Protein AF-A0A964JQ32-F1 (afdb_monomer_lite)

Sequence (127 aa):
MSKAMVTLLPLVLGASLVALPAAAKKPREIIQDLTVKAEELTSRDSHKVAVQELGLLKSWLEDARAYLQDEEDLDLSHALDRANAATGCIEALLNLADAEDQAKQGQARAEEKEKQVEAVNVEVKQL

Radius of gyration: 29.06 Å; chains: 1; bounding box: 49×82×71 Å

Secondary structure (DSSP, 8-state):
-----------------------PPPHHHHHHHHHHHHHHHHHHTSSSS-HHHHHHHHHHHHHHHHHHHTT-HHHHHHHHHHHHHHHHHHHHHHHHHHHHHHHHHHHHHHHHHHHHHHHHHHHHHT-

pLDDT: mean 83.32, std 17.25, range [39.41, 97.19]

Structure (mmCIF, N/CA/C/O backbone):
data_AF-A0A964JQ32-F1
#
_entry.id   AF-A0A964JQ32-F1
#
loop_
_atom_site.group_PDB
_atom_site.id
_atom_site.type_symbol
_atom_site.label_atom_id
_atom_site.label_alt_id
_atom_site.label_comp_id
_atom_site.label_asym_id
_atom_site.label_entity_id
_atom_site.label_seq_id
_atom_site.pdbx_PDB_ins_code
_atom_site.Cartn_x
_atom_site.Cartn_y
_atom_site.Cartn_z
_atom_site.occupancy
_atom_site.B_iso_or_equiv
_atom_site.auth_seq_id
_atom_site.auth_comp_id
_atom_site.auth_asym_id
_atom_site.auth_atom_id
_atom_site.pdbx_PDB_model_num
ATOM 1 N N . MET A 1 1 ? 1.568 72.156 15.889 1.00 44.12 1 MET A N 1
ATOM 2 C CA . MET A 1 1 ? 1.318 71.701 14.504 1.00 44.12 1 MET A CA 1
ATOM 3 C C . MET A 1 1 ? 2.334 70.623 14.183 1.00 44.12 1 MET A C 1
ATOM 5 O O . MET A 1 1 ? 3.527 70.873 14.293 1.00 44.12 1 MET A O 1
ATOM 9 N N . SER A 1 2 ? 1.842 69.404 13.967 1.00 39.41 2 SER A N 1
ATOM 10 C CA . SER A 1 2 ? 2.638 68.176 13.915 1.00 39.41 2 SER A CA 1
ATOM 11 C C . SER A 1 2 ? 3.455 68.094 12.622 1.00 39.41 2 SER A C 1
ATOM 13 O O . SER A 1 2 ? 2.917 68.318 11.540 1.00 39.41 2 SER A O 1
ATOM 15 N N . LYS A 1 3 ? 4.749 67.781 12.750 1.00 45.81 3 LYS A N 1
ATOM 16 C CA . LYS A 1 3 ? 5.636 67.389 11.650 1.00 45.81 3 LYS A CA 1
ATOM 17 C C . LYS A 1 3 ? 5.375 65.916 11.334 1.00 45.81 3 LYS A C 1
ATOM 19 O O . LYS A 1 3 ? 5.502 65.084 12.224 1.00 45.81 3 LYS A O 1
ATOM 24 N N . ALA A 1 4 ? 5.114 65.596 10.073 1.00 51.44 4 ALA A N 1
ATOM 25 C CA . ALA A 1 4 ? 5.317 64.251 9.548 1.00 51.44 4 ALA A CA 1
ATOM 26 C C . ALA A 1 4 ? 5.959 64.369 8.163 1.00 51.44 4 ALA A C 1
ATOM 28 O O . ALA A 1 4 ? 5.307 64.579 7.146 1.00 51.44 4 ALA A O 1
ATOM 29 N N . MET A 1 5 ? 7.285 64.309 8.187 1.00 47.28 5 MET A N 1
ATOM 30 C CA . MET A 1 5 ? 8.165 64.106 7.048 1.00 47.28 5 MET A CA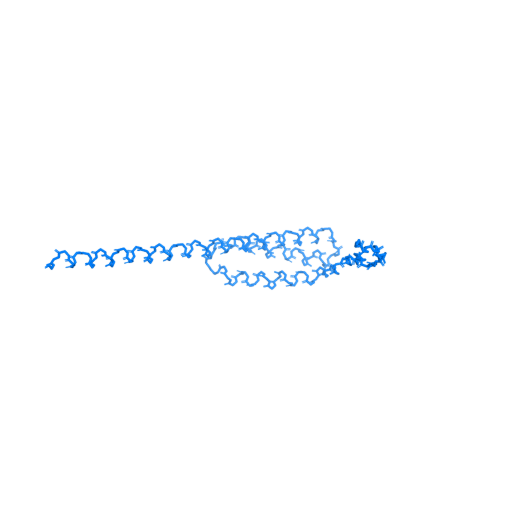 1
ATOM 31 C C . MET A 1 5 ? 8.075 62.610 6.721 1.00 47.28 5 MET A C 1
ATOM 33 O O . MET A 1 5 ? 8.515 61.788 7.520 1.00 47.28 5 MET A O 1
ATOM 37 N N . VAL A 1 6 ? 7.417 62.243 5.618 1.00 54.66 6 VAL A N 1
ATOM 38 C CA . VAL A 1 6 ? 7.334 60.841 5.182 1.00 54.66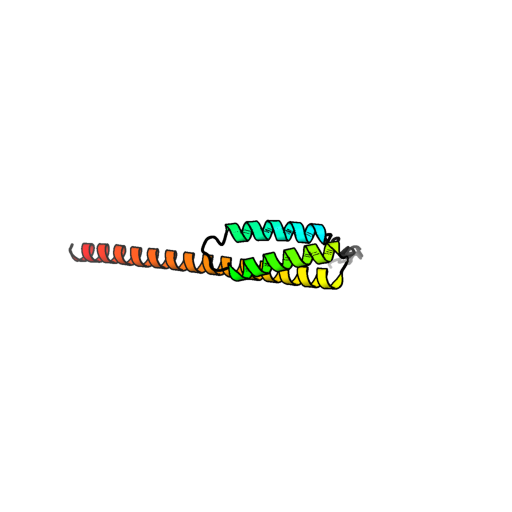 6 VAL A CA 1
ATOM 39 C C . VAL A 1 6 ? 8.615 60.514 4.429 1.00 54.66 6 VAL A C 1
ATOM 41 O O . VAL A 1 6 ? 8.827 60.927 3.291 1.00 54.66 6 VAL A O 1
ATOM 44 N N . THR A 1 7 ? 9.494 59.818 5.136 1.00 50.97 7 THR A N 1
ATOM 45 C CA . THR A 1 7 ? 10.760 59.271 4.663 1.00 50.97 7 THR A CA 1
ATOM 46 C C . THR A 1 7 ? 10.506 58.171 3.631 1.00 50.97 7 THR A C 1
ATOM 48 O O . THR A 1 7 ? 9.820 57.190 3.908 1.00 50.97 7 THR A O 1
ATOM 51 N N . LEU A 1 8 ? 11.086 58.340 2.442 1.00 51.84 8 LEU A N 1
ATOM 52 C CA . LEU A 1 8 ? 11.285 57.298 1.435 1.00 51.84 8 LEU A CA 1
ATOM 53 C C . LEU A 1 8 ? 12.115 56.137 2.004 1.00 51.84 8 LEU A C 1
ATOM 55 O O . LEU A 1 8 ? 13.193 56.372 2.546 1.00 51.84 8 LEU A O 1
ATOM 59 N N . LEU A 1 9 ? 11.685 54.896 1.762 1.00 47.59 9 LEU A N 1
ATOM 60 C CA . LEU A 1 9 ? 12.585 53.741 1.718 1.00 47.59 9 LEU A CA 1
ATOM 61 C C . LEU A 1 9 ? 12.116 52.744 0.638 1.00 47.59 9 LEU A C 1
ATOM 63 O O . LEU A 1 9 ? 11.035 52.171 0.776 1.00 47.59 9 LEU A O 1
ATOM 67 N N . PRO A 1 10 ? 12.900 52.510 -0.428 1.00 55.41 10 PRO A N 1
ATOM 68 C CA . PRO A 1 10 ? 12.794 51.315 -1.251 1.00 55.41 10 PRO A CA 1
ATOM 69 C C . PRO A 1 10 ? 13.728 50.243 -0.669 1.00 55.41 10 PRO A C 1
ATOM 71 O O . PRO A 1 10 ? 14.921 50.494 -0.516 1.00 55.41 10 PRO A O 1
ATOM 74 N N . LEU A 1 11 ? 13.224 49.045 -0.355 1.00 45.25 11 LEU A N 1
ATOM 75 C CA . LEU A 1 11 ? 14.087 47.910 -0.007 1.00 45.25 11 LEU A CA 1
ATOM 76 C C . LEU A 1 11 ? 13.585 46.604 -0.639 1.00 45.25 11 LEU A C 1
ATOM 78 O O . LEU A 1 11 ? 12.693 45.927 -0.145 1.00 45.25 11 LEU A O 1
ATOM 82 N N . VAL A 1 12 ? 14.139 46.377 -1.827 1.00 56.06 12 VAL A N 1
ATOM 83 C CA . VAL A 1 12 ? 14.712 45.153 -2.408 1.00 56.06 12 VAL A CA 1
ATOM 84 C C . VAL A 1 12 ? 14.481 43.799 -1.694 1.00 56.06 12 VAL A C 1
ATOM 86 O O . VAL A 1 12 ? 14.611 43.677 -0.482 1.00 56.06 12 VAL A O 1
ATOM 89 N N . LEU A 1 13 ? 14.367 42.768 -2.547 1.00 49.22 13 LEU A N 1
ATOM 90 C CA . LEU A 1 13 ? 14.627 41.330 -2.347 1.00 49.22 13 LEU A CA 1
ATOM 91 C C . LEU A 1 13 ? 13.458 40.457 -1.881 1.00 49.22 13 LEU A C 1
ATOM 93 O O . LEU A 1 13 ? 13.388 39.990 -0.752 1.00 49.22 13 LEU A O 1
ATOM 97 N N . GLY A 1 14 ? 12.652 40.074 -2.864 1.00 46.47 14 GLY A N 1
ATOM 98 C CA . GLY A 1 14 ? 12.063 38.744 -2.931 1.00 46.47 14 GLY A CA 1
ATOM 99 C C . GLY A 1 14 ? 12.363 38.151 -4.298 1.00 46.47 14 GLY A C 1
ATOM 100 O O . GLY A 1 14 ? 11.450 37.934 -5.083 1.00 46.47 14 GLY A O 1
ATOM 101 N N . ALA A 1 15 ? 13.647 37.978 -4.625 1.00 51.06 15 ALA A N 1
ATOM 102 C CA . ALA A 1 15 ? 14.031 37.076 -5.697 1.00 51.06 15 ALA A CA 1
ATOM 103 C C . ALA A 1 15 ? 13.404 35.720 -5.359 1.00 51.06 15 ALA A C 1
ATOM 105 O O . ALA A 1 15 ? 13.897 35.022 -4.472 1.00 51.06 15 ALA A O 1
ATOM 106 N N . SER A 1 16 ? 12.291 35.375 -6.009 1.00 46.19 16 SER A N 1
ATOM 107 C CA . SER A 1 16 ? 11.836 33.994 -6.066 1.00 46.19 16 SER A CA 1
ATOM 108 C C . SER A 1 16 ? 12.921 33.251 -6.820 1.00 46.19 16 SER A C 1
ATOM 110 O O . SER A 1 16 ? 12.950 33.210 -8.049 1.00 46.19 16 SER A O 1
ATOM 112 N N . LEU A 1 17 ? 13.886 32.781 -6.031 1.00 49.84 17 LEU A N 1
ATOM 113 C CA . LEU A 1 17 ? 14.839 31.758 -6.377 1.00 49.84 17 LEU A CA 1
ATOM 114 C C . LEU A 1 17 ? 14.090 30.738 -7.214 1.00 49.84 17 LEU A C 1
ATOM 116 O O . LEU A 1 17 ? 13.101 30.155 -6.772 1.00 49.84 17 LEU A O 1
ATOM 120 N N . VAL A 1 18 ? 14.566 30.623 -8.448 1.00 46.12 18 VAL A N 1
ATOM 121 C CA . VAL A 1 18 ? 14.392 29.491 -9.340 1.00 46.12 18 VAL A CA 1
ATOM 122 C C . VAL A 1 18 ? 14.160 28.257 -8.477 1.00 46.12 18 VAL A C 1
ATOM 124 O O . VAL A 1 18 ? 15.067 27.830 -7.759 1.00 46.12 18 VAL A O 1
ATOM 127 N N . ALA A 1 19 ? 12.941 27.715 -8.502 1.00 51.59 19 ALA A N 1
ATOM 128 C CA . ALA A 1 19 ? 12.747 26.337 -8.103 1.00 51.59 19 ALA A CA 1
ATOM 129 C C . ALA A 1 19 ? 13.575 25.539 -9.109 1.00 51.59 19 ALA A C 1
ATOM 131 O O . ALA A 1 19 ? 13.123 25.249 -10.216 1.00 51.59 19 ALA A O 1
ATOM 132 N N . LEU A 1 20 ? 14.843 25.296 -8.765 1.00 42.59 20 LEU A N 1
ATOM 133 C CA . LEU A 1 20 ? 15.615 24.224 -9.360 1.00 42.59 20 LEU A CA 1
ATOM 134 C C . LEU A 1 20 ? 14.662 23.027 -9.344 1.00 42.59 20 LEU A C 1
ATOM 136 O O . LEU A 1 20 ? 14.138 22.728 -8.262 1.00 42.59 20 LEU A O 1
ATOM 140 N N . PRO A 1 21 ? 14.371 22.383 -10.487 1.00 50.66 21 PRO A N 1
ATOM 141 C CA . PRO A 1 21 ? 13.637 21.136 -10.433 1.00 50.66 21 PRO A CA 1
ATOM 142 C C . PRO A 1 21 ? 14.424 20.255 -9.469 1.00 50.66 21 PRO A C 1
ATOM 144 O O . PRO A 1 21 ? 15.632 20.074 -9.649 1.00 50.66 21 PRO A O 1
ATOM 147 N N . ALA A 1 22 ? 13.772 19.824 -8.384 1.00 55.38 22 ALA A N 1
ATOM 148 C CA . ALA A 1 22 ? 14.340 18.835 -7.486 1.00 55.38 22 ALA A CA 1
ATOM 149 C C . ALA A 1 22 ? 14.896 17.743 -8.394 1.00 55.38 22 ALA A C 1
ATOM 151 O O . ALA A 1 22 ? 14.144 17.242 -9.231 1.00 55.38 22 ALA A O 1
ATOM 152 N N . ALA A 1 23 ? 16.212 17.510 -8.337 1.00 57.16 23 ALA A N 1
ATOM 153 C CA . ALA A 1 23 ? 16.883 16.602 -9.253 1.00 57.16 23 ALA A CA 1
ATOM 154 C C . ALA A 1 23 ? 16.052 15.321 -9.314 1.00 57.16 23 ALA A C 1
ATOM 156 O O . ALA A 1 23 ? 15.874 14.663 -8.286 1.00 57.16 23 ALA A O 1
ATOM 157 N N . ALA A 1 24 ? 15.442 15.059 -10.474 1.00 66.44 24 ALA A N 1
ATOM 158 C CA . ALA A 1 24 ? 14.556 13.922 -10.621 1.00 66.44 24 ALA A CA 1
ATOM 159 C C . ALA A 1 24 ? 15.376 12.689 -10.243 1.00 66.44 24 ALA A C 1
ATOM 161 O O . ALA A 1 24 ? 16.472 12.490 -10.779 1.00 66.44 24 ALA A O 1
ATOM 162 N N . LYS A 1 25 ? 14.896 11.930 -9.250 1.00 79.12 25 LYS A N 1
ATOM 163 C CA . LYS A 1 25 ? 15.572 10.708 -8.814 1.00 79.12 25 LYS A CA 1
ATOM 164 C C . LYS A 1 25 ? 15.815 9.830 -10.031 1.00 79.12 25 LYS A C 1
ATOM 166 O O . LYS A 1 25 ? 14.970 9.755 -10.926 1.00 79.12 25 LYS A O 1
ATOM 171 N N . LYS A 1 26 ? 16.966 9.161 -10.071 1.00 88.94 26 LYS A N 1
ATOM 172 C CA . LYS A 1 26 ? 17.253 8.264 -11.192 1.00 88.94 26 LYS A CA 1
ATOM 173 C C . LYS A 1 26 ? 16.226 7.127 -11.180 1.00 88.94 26 LYS A C 1
ATOM 175 O O . LYS A 1 26 ? 15.926 6.631 -10.094 1.00 88.94 26 LYS A O 1
ATOM 180 N N . PRO A 1 27 ? 15.739 6.642 -12.336 1.00 90.12 27 PRO A N 1
ATOM 181 C CA . PRO A 1 27 ? 14.751 5.561 -12.375 1.00 90.12 27 PRO A CA 1
ATOM 182 C C . PRO A 1 27 ? 15.151 4.340 -11.538 1.00 90.12 27 PRO A C 1
ATOM 184 O O . PRO A 1 27 ? 14.338 3.787 -10.807 1.00 90.12 27 PRO A O 1
ATOM 187 N N . ARG A 1 28 ? 16.443 3.990 -11.535 1.00 92.88 28 ARG A N 1
ATOM 188 C CA . ARG A 1 28 ? 17.000 2.929 -10.685 1.00 92.88 28 ARG A CA 1
ATOM 189 C C . ARG A 1 28 ? 16.766 3.149 -9.184 1.00 92.88 28 ARG A C 1
ATOM 191 O O . ARG A 1 28 ? 16.459 2.196 -8.477 1.00 92.88 28 ARG A O 1
ATOM 198 N N . GLU A 1 29 ? 16.930 4.379 -8.707 1.00 93.88 29 GLU A N 1
ATOM 199 C CA . GLU A 1 29 ? 16.701 4.750 -7.304 1.00 93.88 29 GLU A CA 1
ATOM 200 C C . GLU A 1 29 ? 15.206 4.682 -6.976 1.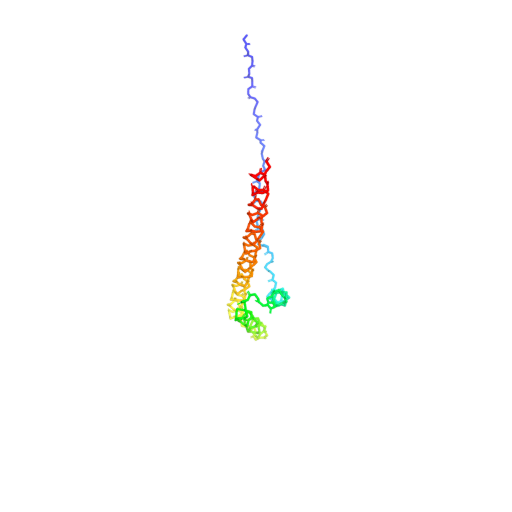00 93.88 29 GLU A C 1
ATOM 202 O O . GLU A 1 29 ? 14.834 4.153 -5.936 1.00 93.88 29 GLU A O 1
ATOM 207 N N . ILE A 1 30 ? 14.344 5.127 -7.899 1.00 94.06 30 ILE A N 1
ATOM 208 C CA . ILE A 1 30 ? 12.883 5.051 -7.743 1.00 94.06 30 ILE A CA 1
ATOM 209 C C . ILE A 1 30 ? 12.422 3.593 -7.634 1.00 94.06 30 ILE A C 1
ATOM 211 O O . ILE A 1 30 ? 11.673 3.255 -6.720 1.00 94.06 30 ILE A O 1
ATOM 215 N N . ILE A 1 31 ? 12.896 2.711 -8.521 1.00 95.31 31 ILE A N 1
ATOM 216 C CA . ILE A 1 31 ? 12.585 1.273 -8.467 1.00 95.31 31 ILE A CA 1
ATOM 217 C C . ILE A 1 31 ? 13.019 0.684 -7.125 1.00 95.31 31 ILE A C 1
ATOM 219 O O . ILE A 1 31 ? 12.284 -0.111 -6.536 1.00 95.31 31 ILE A O 1
ATOM 223 N N . GLN A 1 32 ? 14.209 1.047 -6.641 1.00 96.44 32 GLN A N 1
ATOM 224 C CA . GLN A 1 32 ? 14.720 0.551 -5.367 1.00 96.44 32 GLN A CA 1
ATOM 225 C C . GLN A 1 32 ? 13.854 1.021 -4.194 1.00 96.44 32 GLN A C 1
ATOM 227 O O . GLN A 1 32 ? 13.436 0.188 -3.392 1.00 96.44 32 GLN A O 1
ATOM 232 N N . ASP A 1 33 ? 13.528 2.312 -4.136 1.00 96.12 33 ASP A N 1
ATOM 233 C CA . ASP A 1 33 ? 12.667 2.887 -3.100 1.00 96.12 33 ASP A CA 1
ATOM 234 C C . ASP A 1 33 ? 11.290 2.209 -3.084 1.00 96.12 33 ASP A C 1
ATOM 236 O O . ASP A 1 33 ? 10.808 1.787 -2.032 1.00 96.12 33 ASP A O 1
ATOM 240 N N . LEU A 1 34 ? 10.675 2.035 -4.258 1.00 95.69 34 LEU A N 1
ATOM 241 C CA . LEU A 1 34 ? 9.374 1.378 -4.378 1.00 95.69 34 LEU A CA 1
ATOM 242 C C . LEU A 1 34 ? 9.431 -0.119 -4.063 1.00 95.69 34 LEU A C 1
ATOM 244 O O . LEU A 1 34 ? 8.465 -0.666 -3.541 1.00 95.69 34 LEU A O 1
ATOM 248 N N . THR A 1 35 ? 10.557 -0.784 -4.325 1.00 96.50 35 THR A N 1
ATOM 249 C CA . THR A 1 35 ? 10.751 -2.188 -3.935 1.00 96.50 35 THR A CA 1
ATOM 250 C C . THR A 1 35 ? 10.775 -2.327 -2.418 1.00 96.50 35 THR A C 1
ATOM 252 O O . THR A 1 35 ? 10.029 -3.137 -1.874 1.00 96.50 35 THR A O 1
ATOM 255 N N . VAL A 1 36 ? 11.590 -1.519 -1.733 1.00 96.50 36 VAL A N 1
ATOM 256 C CA . VAL A 1 36 ? 11.650 -1.520 -0.263 1.00 96.50 36 VAL A CA 1
ATOM 257 C C . VAL A 1 36 ? 10.267 -1.212 0.304 1.00 96.50 36 VAL A C 1
ATOM 259 O O . VAL A 1 36 ? 9.772 -1.917 1.180 1.00 96.50 36 VAL A O 1
ATOM 262 N N . LYS A 1 37 ? 9.582 -0.222 -0.272 1.00 95.25 37 LYS A N 1
ATOM 263 C CA . LYS A 1 37 ? 8.219 0.122 0.118 1.00 95.25 37 LYS A CA 1
ATOM 264 C C . LYS A 1 37 ? 7.238 -1.038 -0.081 1.00 95.25 37 LYS A C 1
ATOM 266 O O . LYS A 1 37 ? 6.406 -1.284 0.785 1.00 95.25 37 LYS A O 1
ATOM 271 N N . ALA A 1 38 ? 7.327 -1.778 -1.184 1.00 94.94 38 ALA A N 1
ATOM 272 C CA . ALA A 1 38 ? 6.481 -2.943 -1.432 1.00 94.94 38 ALA A CA 1
ATOM 273 C C . ALA A 1 38 ? 6.709 -4.058 -0.395 1.00 94.94 38 ALA A C 1
ATOM 275 O O . ALA A 1 38 ? 5.754 -4.725 0.012 1.00 94.94 38 ALA A O 1
ATOM 276 N N . GLU A 1 39 ? 7.948 -4.258 0.059 1.00 95.00 39 GLU A N 1
ATOM 277 C CA . GLU A 1 39 ? 8.284 -5.201 1.134 1.00 95.00 39 GLU A CA 1
ATOM 278 C C . GLU A 1 39 ? 7.702 -4.747 2.479 1.00 95.00 39 GLU A C 1
ATOM 280 O O . GLU A 1 39 ? 7.057 -5.540 3.171 1.00 95.00 39 GLU A O 1
ATOM 285 N N . GLU A 1 40 ? 7.832 -3.458 2.807 1.00 95.06 40 GLU A N 1
ATOM 286 C CA . GLU A 1 40 ? 7.209 -2.859 3.992 1.00 95.06 40 GLU A CA 1
ATOM 287 C C . GLU A 1 40 ? 5.686 -3.047 3.976 1.00 95.06 40 GLU A C 1
ATOM 289 O O . GLU A 1 40 ? 5.103 -3.528 4.952 1.00 95.06 40 GLU A O 1
ATOM 294 N N . LEU A 1 41 ? 5.032 -2.729 2.855 1.00 94.06 41 LEU A N 1
ATOM 295 C CA . LEU A 1 41 ? 3.584 -2.869 2.698 1.00 94.06 41 LEU A CA 1
ATOM 296 C C . LEU A 1 41 ? 3.145 -4.336 2.751 1.00 94.06 41 LEU A C 1
ATOM 298 O O . LEU A 1 41 ? 2.153 -4.641 3.407 1.00 94.06 41 LEU A O 1
ATOM 302 N N . THR A 1 42 ? 3.916 -5.252 2.155 1.00 93.00 42 THR A N 1
ATOM 303 C CA . THR A 1 42 ? 3.665 -6.700 2.259 1.00 93.00 42 THR A CA 1
ATOM 304 C C . THR A 1 42 ? 3.704 -7.156 3.719 1.00 93.00 42 THR A C 1
ATOM 306 O O . THR A 1 42 ? 2.852 -7.929 4.145 1.00 93.00 42 THR A O 1
ATOM 309 N N . SER A 1 43 ? 4.667 -6.667 4.507 1.00 91.69 43 SER A N 1
ATOM 310 C CA . SER A 1 43 ? 4.771 -7.026 5.927 1.00 91.69 43 SER A CA 1
ATOM 311 C C . SER A 1 43 ? 3.600 -6.491 6.764 1.00 91.69 43 SER A C 1
ATOM 313 O O . SER A 1 43 ? 3.159 -7.146 7.710 1.00 91.69 43 SER A O 1
ATOM 315 N N . ARG A 1 44 ? 3.061 -5.321 6.393 1.00 90.81 44 ARG A N 1
ATOM 316 C CA . ARG A 1 44 ? 1.920 -4.677 7.058 1.00 90.81 44 ARG A CA 1
ATOM 317 C C . ARG A 1 44 ? 0.577 -5.312 6.678 1.00 90.81 44 ARG A C 1
ATOM 319 O O . ARG A 1 44 ? -0.339 -5.298 7.500 1.00 90.81 44 ARG A O 1
ATOM 326 N N . ASP A 1 45 ? 0.466 -5.882 5.479 1.00 88.12 45 ASP A N 1
ATOM 327 C CA . ASP A 1 45 ? -0.753 -6.502 4.938 1.00 88.12 45 ASP A CA 1
ATOM 328 C C . ASP A 1 45 ? -0.941 -7.976 5.338 1.00 88.12 45 ASP A C 1
ATOM 330 O O . ASP A 1 45 ? -1.620 -8.724 4.645 1.00 88.12 45 ASP A O 1
ATOM 334 N N . SER A 1 46 ? -0.367 -8.436 6.455 1.00 73.75 46 SER A N 1
ATOM 335 C CA . SER A 1 46 ? -0.400 -9.863 6.824 1.00 73.75 46 SER A CA 1
ATOM 336 C C . SER A 1 46 ? -1.797 -10.492 6.715 1.00 73.75 46 SER A C 1
ATOM 338 O O . SER A 1 46 ? -1.897 -11.635 6.278 1.00 73.75 46 SER A O 1
ATOM 340 N N . HIS A 1 47 ? -2.860 -9.727 7.011 1.00 70.75 47 HIS A N 1
ATOM 341 C CA . HIS A 1 47 ? -4.261 -10.124 6.821 1.00 70.75 47 HIS A CA 1
ATOM 342 C C . HIS A 1 47 ? -5.216 -8.941 6.509 1.00 70.75 47 HIS A C 1
ATOM 344 O O . HIS A 1 47 ? -6.412 -9.045 6.781 1.00 70.75 47 HIS A O 1
ATOM 350 N N . LYS A 1 48 ? -4.719 -7.805 5.986 1.00 75.50 48 LYS A N 1
ATOM 351 C CA . LYS A 1 48 ? -5.457 -6.519 5.916 1.00 75.50 48 LYS A CA 1
ATOM 352 C C . LYS A 1 48 ? -6.002 -6.154 4.529 1.00 75.50 48 LYS A C 1
ATOM 354 O O . LYS A 1 48 ? -6.233 -4.982 4.275 1.00 75.50 48 LYS A O 1
ATOM 359 N N . VAL A 1 49 ? -6.281 -7.140 3.679 1.00 81.69 49 VAL A N 1
ATOM 360 C CA . VAL A 1 49 ? -7.000 -7.043 2.387 1.00 81.69 49 VAL A CA 1
ATOM 361 C C . VAL A 1 49 ? -6.274 -6.493 1.140 1.00 81.69 49 VAL A C 1
ATOM 363 O O . VAL A 1 49 ? -6.842 -6.619 0.056 1.00 81.69 49 VAL A O 1
ATOM 366 N N . ALA A 1 50 ? -5.023 -6.019 1.180 1.00 89.88 50 ALA A N 1
ATOM 367 C CA . ALA A 1 50 ? -4.356 -5.434 -0.005 1.00 89.88 50 ALA A CA 1
ATOM 368 C C . ALA A 1 50 ? -3.610 -6.432 -0.932 1.00 89.88 50 ALA A C 1
ATOM 370 O O . ALA A 1 50 ? -2.832 -6.021 -1.7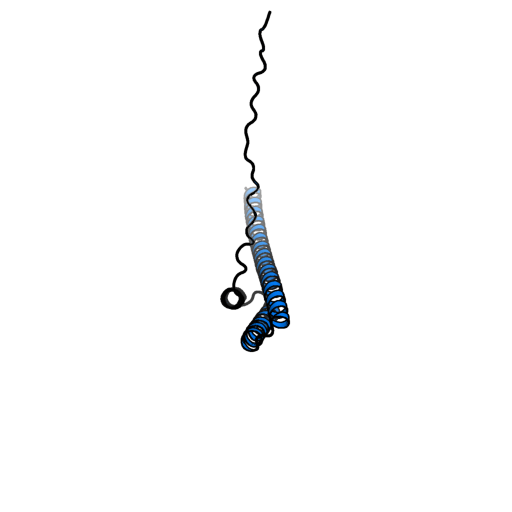98 1.00 89.88 50 ALA A O 1
ATOM 371 N N . VAL A 1 51 ? -3.860 -7.740 -0.805 1.00 89.19 51 VAL A N 1
ATOM 372 C CA . VAL A 1 51 ? -3.083 -8.815 -1.461 1.00 89.19 51 VAL A CA 1
ATOM 373 C C . VAL A 1 51 ? -3.014 -8.687 -2.989 1.00 89.19 51 VAL A C 1
ATOM 375 O O . VAL A 1 51 ? -1.945 -8.867 -3.575 1.00 89.19 51 VAL A O 1
ATOM 378 N N . GLN A 1 52 ? -4.136 -8.384 -3.650 1.00 89.25 52 GLN A N 1
ATOM 379 C CA . GLN A 1 52 ? -4.177 -8.256 -5.113 1.00 89.25 52 GLN A CA 1
ATOM 380 C C . GLN A 1 52 ? -3.355 -7.054 -5.594 1.00 89.25 52 GLN A C 1
ATOM 382 O O . GLN A 1 52 ? -2.550 -7.186 -6.515 1.00 89.25 52 GLN A O 1
ATOM 387 N N . GLU A 1 53 ? -3.523 -5.906 -4.939 1.00 92.00 53 GLU A N 1
ATOM 388 C CA . GLU A 1 53 ? -2.805 -4.673 -5.268 1.00 92.00 53 GLU A CA 1
ATOM 389 C C . GLU A 1 53 ? -1.299 -4.816 -5.016 1.00 92.00 53 GLU A C 1
ATOM 391 O O . GLU A 1 53 ? -0.486 -4.356 -5.815 1.00 92.00 53 GLU A O 1
ATOM 396 N N . LEU A 1 54 ? -0.899 -5.539 -3.963 1.00 93.62 54 LEU A N 1
ATOM 397 C CA . LEU A 1 54 ? 0.503 -5.895 -3.725 1.00 93.62 54 LEU A CA 1
ATOM 398 C C . LEU A 1 54 ? 1.083 -6.791 -4.825 1.00 93.62 54 LEU A C 1
ATOM 400 O O . LEU A 1 54 ? 2.255 -6.646 -5.177 1.00 93.62 54 LEU A O 1
ATOM 404 N N . GLY A 1 55 ? 0.286 -7.714 -5.367 1.00 93.25 55 GLY A N 1
ATOM 405 C CA . GLY A 1 55 ? 0.673 -8.521 -6.525 1.00 93.25 55 GLY A CA 1
ATOM 406 C C . GLY A 1 55 ? 0.908 -7.661 -7.769 1.00 93.25 55 GLY A C 1
ATOM 407 O O . GLY A 1 55 ? 1.936 -7.808 -8.429 1.00 93.25 55 GLY A O 1
ATOM 408 N N . LEU A 1 56 ? 0.001 -6.717 -8.043 1.00 94.50 56 LEU A N 1
ATOM 409 C CA . LEU A 1 56 ? 0.132 -5.765 -9.151 1.00 94.50 56 LEU A CA 1
ATOM 410 C C . LEU A 1 56 ? 1.351 -4.853 -8.986 1.00 94.50 56 LEU A C 1
ATOM 412 O O . LEU A 1 56 ? 2.113 -4.686 -9.934 1.00 94.50 56 LEU A O 1
ATOM 416 N N . LEU A 1 57 ? 1.590 -4.330 -7.779 1.00 96.69 57 LEU A N 1
ATOM 417 C CA . LEU A 1 57 ? 2.774 -3.526 -7.473 1.00 96.69 57 LEU A CA 1
ATOM 418 C C . LEU A 1 57 ? 4.066 -4.283 -7.795 1.00 96.69 57 LEU A C 1
ATOM 420 O O . LEU A 1 57 ? 4.949 -3.740 -8.455 1.00 96.69 57 LEU A O 1
ATOM 424 N N . LYS A 1 58 ? 4.176 -5.543 -7.355 1.00 95.50 58 LYS A N 1
ATOM 425 C CA . LYS A 1 58 ? 5.356 -6.378 -7.626 1.00 95.50 58 LYS A CA 1
ATOM 426 C C . LYS A 1 58 ? 5.542 -6.613 -9.122 1.00 95.50 58 LYS A C 1
ATOM 428 O O . LYS A 1 58 ? 6.649 -6.416 -9.611 1.00 95.50 58 LYS A O 1
ATOM 433 N N . SER A 1 59 ? 4.464 -6.930 -9.840 1.00 96.50 59 SER A N 1
ATOM 434 C CA . SER A 1 59 ? 4.497 -7.099 -11.298 1.00 96.50 59 SER A CA 1
ATOM 435 C C . SER A 1 59 ? 4.981 -5.832 -12.008 1.00 96.50 59 SER A C 1
ATOM 437 O O . SER A 1 59 ? 5.874 -5.907 -12.840 1.00 96.50 59 SER A O 1
ATOM 439 N N . TRP A 1 60 ? 4.459 -4.653 -11.658 1.00 97.19 60 TRP A N 1
ATOM 440 C CA . TRP A 1 60 ? 4.881 -3.402 -12.298 1.00 97.19 60 TRP A CA 1
ATOM 441 C C . TRP A 1 60 ? 6.312 -2.995 -11.945 1.00 97.19 60 TRP A C 1
ATOM 443 O O . TRP A 1 60 ? 6.989 -2.366 -12.755 1.00 97.19 60 TRP A O 1
ATOM 453 N N . LEU A 1 61 ? 6.805 -3.366 -10.761 1.00 96.94 61 LEU A N 1
ATOM 454 C CA . LEU A 1 61 ? 8.211 -3.177 -10.406 1.00 96.94 61 LEU A CA 1
ATOM 455 C C . LEU A 1 61 ? 9.139 -4.128 -11.164 1.00 96.94 61 LEU A C 1
ATOM 457 O O . LEU A 1 61 ? 10.260 -3.741 -11.488 1.00 96.94 61 LEU A O 1
ATOM 461 N N . GLU A 1 62 ? 8.696 -5.351 -11.447 1.00 97.12 62 GLU A N 1
ATOM 462 C CA . GLU A 1 62 ? 9.412 -6.281 -12.323 1.00 97.12 62 GLU A CA 1
ATOM 463 C C . GLU A 1 62 ? 9.453 -5.756 -13.762 1.00 97.12 62 GLU A C 1
ATOM 465 O O . GLU A 1 62 ? 10.542 -5.663 -14.329 1.00 97.12 62 GLU A O 1
ATOM 470 N N . ASP A 1 63 ? 8.317 -5.296 -14.294 1.00 95.94 63 ASP A N 1
ATOM 471 C CA . ASP A 1 63 ? 8.231 -4.659 -15.613 1.00 95.94 63 ASP A CA 1
ATOM 472 C C . ASP A 1 63 ? 9.168 -3.441 -15.703 1.00 95.94 63 ASP A C 1
ATOM 474 O O . ASP A 1 63 ? 9.984 -3.338 -16.615 1.00 95.94 63 ASP A O 1
ATOM 478 N N . ALA A 1 64 ? 9.138 -2.543 -14.709 1.00 95.12 64 ALA A N 1
ATOM 479 C CA . ALA A 1 64 ? 10.016 -1.372 -14.672 1.00 95.12 64 ALA A CA 1
ATOM 480 C C . ALA A 1 64 ? 11.508 -1.749 -14.658 1.00 95.12 64 ALA A C 1
ATOM 482 O O . ALA A 1 64 ? 12.336 -1.049 -15.240 1.00 95.12 64 ALA A O 1
ATOM 483 N N . ARG A 1 65 ? 11.885 -2.857 -14.005 1.00 95.94 65 ARG A N 1
ATOM 484 C CA . ARG A 1 65 ? 13.272 -3.350 -14.028 1.00 95.94 65 ARG A CA 1
ATOM 485 C C . ARG A 1 65 ? 13.669 -3.874 -15.402 1.00 95.94 65 ARG A C 1
ATOM 487 O O . ARG A 1 65 ? 14.820 -3.665 -15.774 1.00 95.94 65 ARG A O 1
ATOM 494 N N . ALA A 1 66 ? 12.758 -4.542 -16.107 1.00 95.94 66 ALA A N 1
ATOM 495 C CA . ALA A 1 66 ? 12.993 -5.025 -17.463 1.00 95.94 66 ALA A CA 1
ATOM 496 C C . ALA A 1 66 ? 13.165 -3.849 -18.436 1.00 95.94 66 ALA A C 1
ATOM 498 O O . ALA A 1 66 ? 14.220 -3.727 -19.049 1.00 95.94 66 ALA A O 1
ATOM 499 N N . TYR A 1 67 ? 12.228 -2.895 -18.452 1.00 95.62 67 TYR A N 1
ATOM 500 C CA . TYR A 1 67 ? 12.315 -1.715 -19.325 1.00 95.62 67 TYR A CA 1
ATOM 501 C C . TYR A 1 67 ? 13.556 -0.855 -19.060 1.00 95.62 67 TYR A C 1
ATOM 503 O O . TYR A 1 67 ? 14.139 -0.300 -19.987 1.00 95.62 67 TYR A O 1
ATOM 511 N N . LEU A 1 68 ? 14.015 -0.773 -17.804 1.00 93.12 68 LEU A N 1
ATOM 512 C CA . LEU A 1 68 ? 15.273 -0.095 -17.481 1.00 93.12 68 LEU A CA 1
ATOM 513 C C . LEU A 1 68 ? 16.504 -0.812 -18.065 1.00 93.12 68 LEU A C 1
ATOM 515 O O . LEU A 1 68 ? 17.499 -0.153 -18.355 1.00 93.12 68 LEU A O 1
ATOM 519 N N . GLN A 1 69 ? 16.475 -2.142 -18.181 1.00 93.81 69 GLN A N 1
ATOM 520 C CA . GLN A 1 69 ? 17.566 -2.919 -18.781 1.00 93.81 69 GLN A CA 1
ATOM 521 C C . GLN A 1 69 ? 17.559 -2.827 -20.305 1.00 93.81 69 GLN A C 1
ATOM 523 O O . GLN A 1 69 ? 18.631 -2.756 -20.901 1.00 93.81 69 GLN A O 1
ATOM 528 N N . ASP A 1 70 ? 16.368 -2.788 -20.899 1.00 93.81 70 ASP A N 1
ATOM 529 C CA . ASP A 1 70 ? 16.171 -2.726 -22.348 1.00 93.81 70 ASP A CA 1
ATOM 530 C C . ASP A 1 70 ? 16.238 -1.287 -22.906 1.00 93.81 70 ASP A C 1
ATOM 532 O O . ASP A 1 70 ? 16.118 -1.084 -24.111 1.00 93.81 70 ASP A O 1
ATOM 536 N N . GLU A 1 71 ? 16.480 -0.289 -22.043 1.00 89.94 71 GLU A N 1
ATOM 537 C CA . GLU A 1 71 ? 16.544 1.146 -22.377 1.00 89.94 71 GLU A CA 1
ATOM 538 C C . GLU A 1 71 ? 15.232 1.690 -23.000 1.00 89.94 71 GLU A C 1
ATOM 540 O O . GLU A 1 71 ? 15.229 2.631 -23.797 1.00 89.94 71 GLU A O 1
ATOM 545 N N . GLU A 1 72 ? 14.087 1.121 -22.603 1.00 86.88 72 GLU A N 1
ATOM 546 C CA . GLU A 1 72 ? 12.746 1.508 -23.064 1.00 86.88 72 GLU A CA 1
ATOM 547 C C . GLU A 1 72 ? 12.135 2.601 -22.167 1.00 86.88 72 GLU A C 1
ATOM 549 O O . GLU A 1 72 ? 11.282 2.353 -21.313 1.00 86.88 72 GLU A O 1
ATOM 554 N N . ASP A 1 73 ? 12.574 3.849 -22.358 1.00 85.75 73 ASP A N 1
ATOM 555 C CA . ASP A 1 73 ? 12.253 4.976 -21.464 1.00 85.75 73 ASP A CA 1
ATOM 556 C C . ASP A 1 73 ? 10.745 5.258 -21.278 1.00 85.75 73 ASP A C 1
ATOM 558 O O . ASP A 1 73 ? 10.305 5.617 -20.180 1.00 85.75 73 ASP A O 1
ATOM 562 N N . LEU A 1 74 ? 9.932 5.119 -22.333 1.00 88.19 74 LEU A N 1
ATOM 563 C CA . LEU A 1 74 ? 8.489 5.395 -22.268 1.00 88.19 74 LEU A CA 1
ATOM 564 C C . LEU A 1 74 ? 7.763 4.343 -21.417 1.00 88.19 74 LEU A C 1
ATOM 566 O O . LEU A 1 74 ? 6.975 4.683 -20.531 1.00 88.19 74 LEU A O 1
ATOM 570 N N . ASP A 1 75 ? 8.042 3.071 -21.683 1.00 92.56 75 ASP A N 1
ATOM 571 C CA . ASP A 1 75 ? 7.420 1.950 -20.987 1.00 92.56 75 ASP A CA 1
ATOM 572 C C . ASP A 1 75 ? 7.911 1.858 -19.540 1.00 92.56 75 ASP A C 1
ATOM 574 O O . ASP A 1 75 ? 7.109 1.626 -18.631 1.00 92.56 75 ASP A O 1
ATOM 578 N N . LEU A 1 76 ? 9.182 2.202 -19.297 1.00 92.75 76 LEU A N 1
ATOM 579 C CA . LEU A 1 76 ? 9.724 2.432 -17.962 1.00 92.75 76 LEU A CA 1
ATOM 580 C C . LEU A 1 76 ? 8.925 3.500 -17.204 1.00 92.75 76 LEU A C 1
ATOM 582 O O . LEU A 1 76 ? 8.497 3.253 -16.076 1.00 92.75 76 LEU A O 1
ATOM 586 N N . SER A 1 77 ? 8.696 4.672 -17.807 1.00 92.44 77 SER A N 1
ATOM 587 C CA . SER A 1 77 ? 7.921 5.745 -17.167 1.00 92.44 77 SER A CA 1
ATOM 588 C C . SER A 1 77 ? 6.512 5.273 -16.807 1.00 92.44 77 SER A C 1
ATOM 590 O O . SER A 1 77 ? 6.065 5.466 -15.679 1.00 92.44 77 SER A O 1
ATOM 592 N N . HIS A 1 78 ? 5.827 4.593 -17.729 1.00 91.94 78 HIS A N 1
ATOM 593 C CA . HIS A 1 78 ? 4.483 4.079 -17.480 1.00 91.94 78 HIS A CA 1
ATOM 594 C C . HIS A 1 78 ? 4.449 3.006 -16.384 1.00 91.94 78 HIS A C 1
ATOM 596 O O . HIS A 1 78 ? 3.531 3.003 -15.560 1.00 91.94 78 HIS A O 1
ATOM 602 N N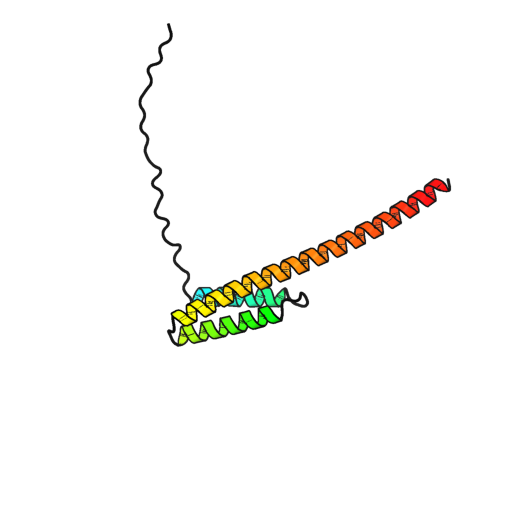 . ALA A 1 79 ? 5.425 2.097 -16.353 1.00 93.44 79 ALA A N 1
ATOM 603 C CA . ALA A 1 79 ? 5.525 1.081 -15.310 1.00 93.44 79 ALA A CA 1
ATOM 604 C C . ALA A 1 79 ? 5.750 1.717 -13.928 1.00 93.44 79 ALA A C 1
ATOM 606 O O . ALA A 1 79 ? 5.100 1.330 -12.955 1.00 93.44 79 ALA A O 1
ATOM 607 N N . LEU A 1 80 ? 6.595 2.751 -13.849 1.00 94.88 80 LEU A N 1
ATOM 608 C CA . LEU A 1 80 ? 6.828 3.511 -12.618 1.00 94.88 80 LEU A CA 1
ATOM 609 C C . LEU A 1 80 ? 5.591 4.286 -12.158 1.00 94.88 80 LEU A C 1
ATOM 611 O O . LEU A 1 80 ? 5.278 4.277 -10.967 1.00 94.88 80 LEU A O 1
ATOM 615 N N . ASP A 1 81 ? 4.857 4.917 -13.073 1.00 94.94 81 ASP A N 1
ATOM 616 C CA . ASP A 1 81 ? 3.615 5.621 -12.741 1.00 94.94 81 ASP A CA 1
ATOM 617 C C . ASP A 1 81 ? 2.562 4.662 -12.175 1.00 94.94 81 ASP A C 1
ATOM 619 O O . ASP A 1 81 ? 1.923 4.956 -11.161 1.00 94.94 81 ASP A O 1
ATOM 623 N N . ARG A 1 82 ? 2.427 3.470 -12.772 1.00 96.00 82 ARG A N 1
ATOM 624 C CA . ARG A 1 82 ? 1.536 2.422 -12.257 1.00 96.00 82 ARG A CA 1
ATOM 625 C C . ARG A 1 82 ? 1.981 1.922 -10.885 1.00 96.00 82 ARG A C 1
ATOM 627 O O . ARG A 1 82 ? 1.151 1.835 -9.984 1.00 96.00 82 ARG A O 1
ATOM 634 N N . ALA A 1 83 ? 3.273 1.652 -10.690 1.00 95.69 83 ALA A N 1
ATOM 635 C CA . ALA A 1 83 ? 3.810 1.227 -9.396 1.00 95.69 83 ALA A CA 1
ATOM 636 C C . ALA A 1 83 ? 3.562 2.277 -8.293 1.00 95.69 83 ALA A C 1
ATOM 638 O O . ALA A 1 83 ? 3.144 1.936 -7.183 1.00 95.69 83 ALA A O 1
ATOM 639 N N . ASN A 1 84 ? 3.732 3.565 -8.602 1.00 94.12 84 ASN A N 1
ATOM 640 C CA . ASN A 1 84 ? 3.401 4.654 -7.681 1.00 94.12 84 ASN A CA 1
ATOM 641 C C . ASN A 1 84 ? 1.900 4.693 -7.351 1.00 94.12 84 ASN A C 1
ATOM 643 O O . ASN A 1 84 ? 1.528 4.805 -6.181 1.00 94.12 84 ASN A O 1
ATOM 647 N N . ALA A 1 85 ? 1.034 4.555 -8.358 1.00 93.75 85 ALA A N 1
ATOM 648 C CA . ALA A 1 85 ? -0.413 4.532 -8.157 1.00 93.75 85 ALA A CA 1
ATOM 649 C C . ALA A 1 85 ? -0.863 3.337 -7.294 1.00 93.75 85 ALA A C 1
ATOM 651 O O . ALA A 1 85 ? -1.641 3.523 -6.356 1.00 93.75 85 ALA A O 1
ATOM 652 N N . ALA A 1 86 ? -0.328 2.135 -7.546 1.00 94.94 86 ALA A N 1
ATOM 653 C CA . ALA A 1 86 ? -0.563 0.955 -6.705 1.00 94.94 86 ALA A CA 1
ATOM 654 C C . ALA A 1 86 ? -0.139 1.203 -5.257 1.00 94.94 86 ALA A C 1
ATOM 656 O O . ALA A 1 86 ? -0.886 0.891 -4.335 1.00 94.94 86 ALA A O 1
ATOM 657 N N . THR A 1 87 ? 1.039 1.796 -5.053 1.00 95.75 87 THR A N 1
ATOM 658 C CA . THR A 1 87 ? 1.558 2.098 -3.711 1.00 95.75 87 THR A CA 1
ATOM 659 C C . THR A 1 87 ? 0.574 2.971 -2.929 1.00 95.75 87 THR A C 1
ATOM 661 O O . THR A 1 87 ? 0.205 2.621 -1.808 1.00 95.75 87 THR A O 1
ATOM 664 N N . GLY A 1 88 ? 0.074 4.052 -3.539 1.00 93.88 88 GLY A N 1
ATOM 665 C CA . GLY A 1 88 ? -0.925 4.920 -2.908 1.00 93.88 88 GLY A CA 1
ATOM 666 C C . GLY A 1 88 ? -2.260 4.215 -2.637 1.00 93.88 88 GLY A C 1
ATOM 667 O O . GLY A 1 88 ? -2.863 4.423 -1.584 1.00 93.88 88 GLY A O 1
ATOM 668 N N . CYS A 1 89 ? -2.704 3.341 -3.547 1.00 94.50 89 CYS A N 1
ATOM 669 C CA . CYS A 1 89 ? -3.906 2.524 -3.359 1.00 94.50 89 CYS A CA 1
ATOM 670 C C . CYS A 1 89 ? -3.768 1.585 -2.150 1.00 94.50 89 CYS A C 1
ATOM 672 O O . CYS A 1 89 ? -4.625 1.580 -1.265 1.00 94.50 89 CYS A O 1
ATOM 674 N N . ILE A 1 90 ? -2.655 0.850 -2.060 1.00 95.31 90 ILE A N 1
ATOM 675 C CA . ILE A 1 90 ? -2.376 -0.073 -0.953 1.00 95.31 90 ILE A CA 1
ATOM 676 C C . ILE A 1 90 ? -2.342 0.682 0.377 1.00 95.31 90 ILE A C 1
ATOM 678 O O . ILE A 1 90 ? -2.953 0.247 1.351 1.00 95.31 90 ILE A O 1
ATOM 682 N N . GLU A 1 91 ? -1.663 1.829 0.437 1.00 95.00 91 GLU A N 1
ATOM 683 C CA . GLU A 1 91 ? -1.615 2.637 1.657 1.00 95.00 91 GLU A CA 1
ATOM 684 C C . GLU A 1 91 ? -3.004 3.101 2.101 1.00 95.00 91 GLU A C 1
ATOM 686 O O . GLU A 1 91 ? -3.322 3.027 3.290 1.00 95.00 91 GLU A O 1
ATOM 691 N N . ALA A 1 92 ? -3.847 3.536 1.162 1.00 94.06 92 ALA A N 1
ATOM 692 C CA . ALA A 1 92 ? -5.217 3.937 1.456 1.00 94.06 92 ALA A CA 1
ATOM 693 C C . ALA A 1 92 ? -6.053 2.766 1.995 1.00 94.06 92 ALA A C 1
ATOM 695 O O . ALA A 1 92 ? -6.752 2.933 2.996 1.00 94.06 92 ALA A O 1
ATOM 696 N N . LEU A 1 93 ? -5.939 1.581 1.387 1.00 93.94 93 LEU A N 1
ATOM 697 C CA . LEU A 1 93 ? -6.634 0.371 1.836 1.00 93.94 93 LEU A CA 1
ATOM 698 C C . LEU A 1 93 ? -6.196 -0.052 3.241 1.00 93.94 93 LEU A C 1
ATOM 700 O O . LEU A 1 93 ? -7.039 -0.320 4.095 1.00 93.94 93 LEU A O 1
ATOM 704 N N . LEU A 1 94 ? -4.890 -0.046 3.515 1.00 93.31 94 LEU A N 1
ATOM 705 C CA . LEU A 1 94 ? -4.367 -0.394 4.837 1.00 93.31 94 LEU A CA 1
ATOM 706 C C . LEU A 1 94 ? -4.801 0.614 5.907 1.00 93.31 94 LEU A C 1
ATOM 708 O O . LEU A 1 94 ? -5.133 0.218 7.022 1.00 93.31 94 LEU A O 1
ATOM 712 N N . ASN A 1 95 ? -4.833 1.907 5.579 1.00 93.81 95 ASN A N 1
ATOM 713 C CA . ASN A 1 95 ? -5.311 2.940 6.499 1.00 93.81 95 ASN A CA 1
ATOM 714 C C . ASN A 1 95 ? -6.819 2.825 6.765 1.00 93.81 95 ASN A C 1
ATOM 716 O O . ASN A 1 95 ? -7.256 3.056 7.891 1.00 93.81 95 ASN A O 1
ATOM 720 N N . LEU A 1 96 ? -7.609 2.459 5.751 1.00 93.12 96 LEU A N 1
ATOM 721 C CA . LEU A 1 96 ? -9.033 2.182 5.917 1.00 93.12 96 LEU A CA 1
ATOM 722 C C . LEU A 1 96 ? -9.248 0.981 6.845 1.00 93.12 96 LEU A C 1
ATOM 724 O O . LEU A 1 96 ? -9.993 1.099 7.815 1.00 93.12 96 LEU A O 1
ATOM 728 N N . ALA A 1 97 ? -8.544 -0.128 6.603 1.00 91.38 97 ALA A N 1
ATOM 729 C CA . ALA A 1 97 ? -8.604 -1.310 7.460 1.00 91.38 97 ALA A CA 1
ATOM 730 C C . ALA A 1 97 ? -8.225 -0.978 8.918 1.00 91.38 97 ALA A C 1
ATOM 732 O O . ALA A 1 97 ? -8.904 -1.399 9.854 1.00 91.38 97 ALA A O 1
ATOM 733 N N . ASP A 1 98 ? -7.194 -0.149 9.118 1.00 91.81 98 ASP A N 1
ATOM 734 C CA . ASP A 1 98 ? -6.792 0.331 10.446 1.00 91.81 98 ASP A CA 1
ATOM 735 C C . ASP A 1 98 ? -7.884 1.164 11.134 1.00 91.81 98 ASP A C 1
ATOM 737 O O . ASP A 1 98 ? -8.131 1.002 12.333 1.00 91.81 98 ASP A O 1
ATOM 741 N N . ALA A 1 99 ? -8.552 2.051 10.395 1.00 92.19 99 ALA A N 1
ATOM 742 C CA . ALA A 1 99 ? -9.634 2.873 10.928 1.00 92.19 99 ALA A CA 1
ATOM 743 C C . ALA A 1 99 ? -10.861 2.030 11.313 1.00 92.19 99 ALA A C 1
ATOM 745 O O . ALA A 1 99 ? -11.466 2.259 12.364 1.00 92.19 99 ALA A O 1
ATOM 746 N N . GLU A 1 100 ? -11.211 1.030 10.503 1.00 93.12 100 GLU A N 1
ATOM 747 C CA . GLU A 1 100 ? -12.315 0.111 10.790 1.00 93.12 100 GLU A CA 1
ATOM 748 C C . GLU A 1 100 ? -12.058 -0.726 12.049 1.00 93.12 100 GLU A C 1
ATOM 750 O O . GLU A 1 100 ? -12.954 -0.888 12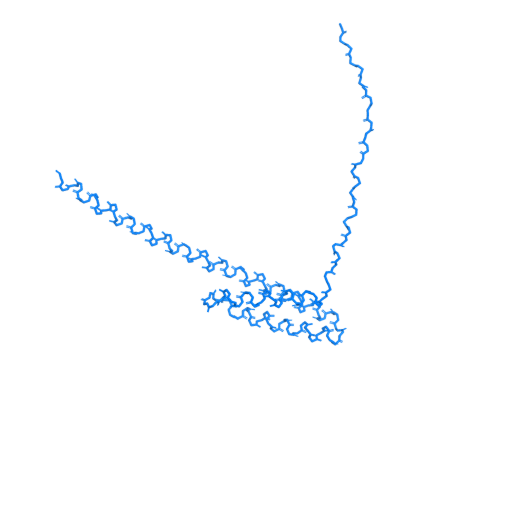.882 1.00 93.12 100 GLU A O 1
ATOM 755 N N . ASP A 1 101 ? -10.833 -1.217 12.238 1.00 92.62 101 ASP A N 1
ATOM 756 C CA . ASP A 1 101 ? -10.463 -1.963 13.442 1.00 92.62 101 ASP A CA 1
ATOM 757 C C . ASP A 1 101 ? -10.508 -1.085 14.699 1.00 92.62 101 ASP A C 1
ATOM 759 O O . ASP A 1 101 ? -11.001 -1.516 15.747 1.00 92.62 101 ASP A O 1
ATOM 763 N N . GLN A 1 102 ? -10.067 0.172 14.604 1.00 91.88 102 GLN A N 1
ATOM 764 C CA . GLN A 1 102 ? -10.187 1.131 15.705 1.00 91.88 102 GLN A CA 1
ATOM 765 C C . GLN A 1 102 ? -11.650 1.428 16.048 1.00 91.88 102 GLN A C 1
ATOM 767 O O . GLN A 1 102 ? -12.002 1.470 17.230 1.00 91.88 102 GLN A O 1
ATOM 772 N N . ALA A 1 103 ? -12.512 1.588 15.041 1.00 93.75 103 ALA A N 1
ATOM 773 C CA . ALA A 1 103 ? -13.939 1.810 15.246 1.00 93.75 103 ALA A CA 1
ATOM 774 C C . ALA A 1 103 ? -14.594 0.624 15.976 1.00 93.75 103 ALA A C 1
ATOM 776 O O . ALA A 1 103 ? -15.307 0.832 16.960 1.00 93.75 103 ALA A O 1
ATOM 777 N N . LYS A 1 104 ? -14.283 -0.618 15.575 1.00 93.75 104 LYS A N 1
ATOM 778 C CA . LYS A 1 104 ? -14.776 -1.838 16.244 1.00 93.75 104 LYS A CA 1
ATOM 779 C C . LYS A 1 104 ? -14.322 -1.923 17.701 1.00 93.75 104 LYS A C 1
ATOM 781 O O . LYS A 1 104 ? -15.126 -2.222 18.582 1.00 93.75 104 LYS A O 1
ATOM 786 N N . GLN A 1 105 ? -13.051 -1.629 17.983 1.00 93.25 105 GLN A N 1
ATOM 787 C CA . GLN A 1 105 ? -12.546 -1.594 19.361 1.00 93.25 105 GLN A CA 1
ATOM 788 C C . GLN A 1 105 ? -13.218 -0.493 20.191 1.00 93.25 105 GLN A C 1
ATOM 790 O O . GLN A 1 105 ? -13.519 -0.702 21.367 1.00 93.25 105 GLN A O 1
ATOM 795 N N . GLY A 1 106 ? -13.460 0.674 19.589 1.00 92.44 106 GLY A N 1
ATOM 796 C CA . GLY A 1 106 ? -14.185 1.777 20.215 1.00 92.44 106 GLY A CA 1
ATOM 797 C C . GLY A 1 106 ? -15.610 1.381 20.592 1.00 92.44 106 GLY A C 1
ATOM 798 O O . GLY A 1 106 ? -16.018 1.592 21.734 1.00 92.44 106 GLY A O 1
ATOM 799 N N . GLN A 1 107 ? -16.328 0.735 19.672 1.00 93.62 107 GLN A N 1
ATOM 800 C CA . GLN A 1 107 ? -17.676 0.230 19.914 1.00 93.62 107 GLN A CA 1
ATOM 801 C C . GLN A 1 107 ? -17.697 -0.812 21.040 1.00 93.62 107 GLN A C 1
ATOM 803 O O . GLN A 1 107 ? -18.476 -0.673 21.979 1.00 93.62 107 GLN A O 1
ATOM 808 N N . ALA A 1 108 ? -16.795 -1.797 21.015 1.00 93.44 108 ALA A N 1
ATOM 809 C CA . ALA A 1 108 ? -16.727 -2.818 22.061 1.00 93.44 108 ALA A CA 1
ATOM 810 C C . ALA A 1 108 ? -16.489 -2.214 23.459 1.00 93.44 108 ALA A C 1
ATOM 812 O O . ALA A 1 108 ? -17.115 -2.626 24.435 1.00 93.44 108 ALA A O 1
ATOM 813 N N . ARG A 1 109 ? -15.624 -1.192 23.562 1.00 92.75 109 ARG A N 1
ATOM 814 C CA . ARG A 1 109 ? -15.386 -0.465 24.822 1.00 92.75 109 ARG A CA 1
ATOM 815 C C . ARG A 1 109 ? -16.610 0.326 25.276 1.00 92.75 109 ARG A C 1
ATOM 817 O O . ARG A 1 109 ? -16.871 0.383 26.475 1.00 92.75 109 ARG A O 1
ATOM 824 N N . ALA A 1 110 ? -17.332 0.952 24.348 1.00 90.88 110 ALA A N 1
ATOM 825 C CA . ALA A 1 110 ? -18.558 1.679 24.662 1.00 90.88 110 ALA A CA 1
ATOM 826 C C . ALA A 1 110 ? -19.633 0.728 25.210 1.00 90.88 110 ALA A C 1
ATOM 828 O O . ALA A 1 110 ? -20.153 0.969 26.296 1.00 90.88 110 ALA A O 1
ATOM 829 N N . GLU A 1 111 ? -19.870 -0.400 24.537 1.00 94.31 111 GLU A N 1
ATOM 830 C CA . GLU A 1 111 ? -20.822 -1.429 24.977 1.00 94.31 111 GLU A CA 1
ATOM 831 C C . GLU A 1 111 ? -20.446 -2.024 26.345 1.00 94.31 111 GLU A C 1
ATOM 833 O O . GLU A 1 111 ? -21.309 -2.282 27.186 1.00 94.31 111 GLU A O 1
ATOM 838 N N . GLU A 1 112 ? -19.153 -2.233 26.608 1.00 94.44 112 GLU A N 1
ATOM 839 C CA . GLU A 1 112 ? -18.683 -2.686 27.919 1.00 94.44 112 GLU A CA 1
ATOM 840 C C . GLU A 1 112 ? -18.961 -1.644 29.015 1.00 94.44 112 GLU A C 1
ATOM 842 O O . GLU A 1 112 ? -19.412 -1.991 30.111 1.00 94.44 112 GLU A O 1
ATOM 847 N N . LYS A 1 113 ? -18.731 -0.358 28.727 1.00 91.56 113 LYS A N 1
ATOM 848 C CA . LYS A 1 113 ? -18.993 0.733 29.672 1.00 91.56 113 LYS A CA 1
ATOM 849 C C . LYS A 1 113 ? -20.481 0.931 29.934 1.00 91.56 113 LYS A C 1
ATOM 851 O O . LYS A 1 113 ? -20.846 1.151 31.086 1.00 91.56 113 LYS A O 1
ATOM 856 N N . GLU A 1 114 ? -21.329 0.801 28.919 1.00 90.88 114 GLU A N 1
ATOM 857 C CA . GLU A 1 114 ? -22.784 0.841 29.088 1.00 90.88 114 GLU A CA 1
ATOM 858 C C . GLU A 1 114 ? -23.263 -0.256 30.045 1.00 90.88 114 GLU A C 1
ATOM 860 O O . GLU A 1 114 ? -23.969 0.044 31.008 1.00 90.88 114 GLU A O 1
ATOM 865 N N . LYS A 1 115 ? -22.784 -1.496 29.879 1.00 92.56 115 LYS A N 1
ATOM 866 C CA . LYS A 1 115 ? -23.100 -2.607 30.797 1.00 92.56 115 LYS A CA 1
ATOM 867 C C . LYS A 1 115 ? -22.632 -2.342 32.230 1.00 92.56 115 LYS A C 1
ATOM 869 O O . LYS A 1 115 ? -23.346 -2.663 33.178 1.00 92.56 115 LYS A O 1
ATOM 874 N N . GLN A 1 116 ? -21.447 -1.749 32.406 1.00 87.62 116 GLN A N 1
ATOM 875 C CA . GLN A 1 116 ? -20.932 -1.375 33.731 1.00 87.62 116 GLN A CA 1
ATOM 876 C C . GLN A 1 116 ? -21.817 -0.313 34.403 1.00 87.62 116 GLN A C 1
ATOM 878 O O . GLN A 1 116 ? -22.138 -0.441 35.583 1.00 87.62 116 GLN A O 1
ATOM 883 N N . VAL A 1 117 ? -22.237 0.718 33.661 1.00 88.50 117 VAL A N 1
ATOM 884 C CA . VAL A 1 117 ? -23.126 1.769 34.182 1.00 88.50 117 VAL A CA 1
ATOM 885 C C . VAL A 1 117 ? -24.501 1.205 34.527 1.00 88.50 117 VAL A C 1
ATOM 887 O O . VAL A 1 117 ? -25.054 1.549 35.572 1.00 88.50 117 VAL A O 1
ATOM 890 N N . GLU A 1 118 ? -25.050 0.326 33.689 1.00 90.19 118 GLU A N 1
ATOM 891 C CA . GLU A 1 118 ? -26.330 -0.327 33.955 1.00 90.19 118 GLU A CA 1
ATOM 892 C C . GLU A 1 118 ? -26.278 -1.162 35.242 1.00 90.19 118 GLU A C 1
ATOM 894 O O . GLU A 1 118 ? -27.155 -1.015 36.093 1.00 90.19 118 GLU A O 1
ATOM 899 N N . ALA A 1 119 ? -25.213 -1.945 35.445 1.00 84.44 119 ALA A N 1
ATOM 900 C CA . ALA A 1 119 ? -25.016 -2.723 36.668 1.00 84.44 119 ALA A CA 1
ATOM 901 C C . ALA A 1 119 ? -24.967 -1.840 37.931 1.00 84.44 119 ALA A C 1
ATOM 903 O O . ALA A 1 119 ? -25.681 -2.113 38.895 1.00 84.44 119 ALA A O 1
ATOM 904 N N . VAL A 1 120 ? -24.196 -0.745 37.904 1.00 85.62 120 VAL A N 1
ATOM 905 C CA . VAL A 1 120 ? -24.119 0.209 39.028 1.00 85.62 120 VAL A CA 1
ATOM 906 C C . VAL A 1 120 ? -25.475 0.872 39.290 1.00 85.62 120 VAL A C 1
ATOM 908 O O . VAL A 1 120 ? -25.876 1.050 40.436 1.00 85.62 120 VAL A O 1
ATOM 911 N N . ASN A 1 121 ? -26.220 1.231 38.243 1.00 83.75 121 ASN A N 1
ATOM 912 C CA . ASN A 1 121 ? -27.532 1.865 38.388 1.00 83.75 121 ASN A CA 1
ATOM 913 C C . ASN A 1 121 ? -28.569 0.909 39.006 1.00 83.75 121 ASN A C 1
ATOM 915 O O . ASN A 1 121 ? -29.407 1.328 39.803 1.00 83.75 121 ASN A O 1
ATOM 919 N N . VAL A 1 122 ? -28.509 -0.381 38.666 1.00 83.19 122 VAL A N 1
ATOM 920 C CA . VAL A 1 122 ? -29.331 -1.417 39.309 1.00 83.19 122 VAL A CA 1
ATOM 921 C C . VAL A 1 122 ? -28.983 -1.541 40.793 1.00 83.19 122 VAL A C 1
ATOM 923 O O . VAL A 1 122 ? -29.895 -1.560 41.614 1.00 83.19 122 VAL A O 1
ATOM 926 N N . GLU A 1 123 ? -27.695 -1.568 41.139 1.00 73.62 123 GLU A N 1
ATOM 927 C CA . GLU A 1 123 ? -27.224 -1.646 42.528 1.00 73.62 123 GLU A CA 1
ATOM 928 C C . GLU A 1 123 ? -27.688 -0.439 43.359 1.00 73.62 123 GLU A C 1
ATOM 930 O O . GLU A 1 123 ? -28.246 -0.608 44.440 1.00 73.62 123 GLU A O 1
ATOM 935 N N . VAL A 1 124 ? -27.570 0.780 42.821 1.00 76.25 124 VAL A N 1
ATOM 936 C CA . VAL A 1 124 ? -28.025 2.009 43.496 1.00 76.25 124 VAL A CA 1
ATOM 937 C C . VAL A 1 124 ? -29.540 2.029 43.712 1.00 76.25 124 VAL A C 1
ATOM 939 O O . VAL A 1 124 ? -29.994 2.512 44.741 1.00 76.25 124 VAL A O 1
ATOM 942 N N . LYS A 1 125 ? -30.342 1.503 42.777 1.00 75.50 125 LYS A N 1
ATOM 943 C CA . LYS A 1 125 ? -31.810 1.434 42.929 1.00 75.50 125 LYS A CA 1
ATOM 944 C C . LYS A 1 125 ? -32.279 0.406 43.964 1.00 75.50 125 LYS A C 1
ATOM 946 O O . LYS A 1 125 ? -33.455 0.424 44.321 1.00 75.50 125 LYS A O 1
ATOM 951 N N . GLN A 1 126 ? -31.413 -0.520 44.370 1.00 71.56 126 GLN A N 1
ATOM 952 C CA . GLN A 1 126 ? -31.720 -1.552 45.364 1.00 71.56 126 GLN A CA 1
ATOM 953 C C . GLN A 1 126 ? -31.352 -1.137 46.801 1.00 71.56 126 GLN A C 1
ATOM 955 O O . GLN A 1 126 ? -31.660 -1.887 47.729 1.00 71.56 126 GLN A O 1
ATOM 960 N N . LEU A 1 127 ? -30.724 0.033 46.979 1.00 61.34 127 LEU A N 1
ATOM 961 C CA . LEU A 1 127 ? -30.397 0.668 48.263 1.00 61.34 127 LEU A CA 1
ATOM 962 C C . LEU A 1 127 ? -31.469 1.688 48.672 1.00 61.34 127 LEU A C 1
ATOM 964 O O . LEU A 1 127 ? -31.717 1.794 49.894 1.00 61.34 127 LEU A O 1
#

Foldseek 3Di:
DDDDDPDDDDDDDPPPPPPPPPPPPDLVVLLVVLVVLLVVLCVLPVPQPLVVLSVLLVVLSVQLVVCVVVVVVVSNVVSSVSNVVSSVVSVVSSVVSVVVVVVVVVVVVVVVVVVVVVVVVVVVVVD